Protein AF-A0A525IT21-F1 (afdb_monomer_lite)

pLDDT: mean 72.26, std 13.15, range [47.47, 88.5]

Foldseek 3Di:
DWFKWFQDPVPRDIFTQPDDDDDDPLVVFPDWDWGQGPPVRDIDTDGSVRIDTVPPVVVVVVVVVVVVPPDDD

Sequence (73 aa):
MPRIIIDCPTTGAQVPTGHRTQDFALSAVVEPRSFRCPVCHEVHAWKGEDARIEGAEHERASLSAALDSSLPN

Radius of gyration: 16.26 Å; chains: 1; bounding box: 23×53×30 Å

Secondary structure (DSSP, 8-state):
-PEEEEE-TTT--EEEEEEE-SS--GGG--SPEEEE-TTT--EEEE-TTTEEETTHHHHHHHHHHHHTT----

Structure (mmCIF, N/CA/C/O backbone):
data_AF-A0A525IT21-F1
#
_entry.id   AF-A0A525IT21-F1
#
loop_
_atom_site.group_PDB
_atom_site.id
_atom_site.type_symbol
_atom_site.label_atom_id
_atom_site.label_alt_id
_atom_site.label_comp_id
_atom_site.label_asym_id
_atom_site.label_entity_id
_atom_site.label_seq_id
_atom_site.pdbx_PDB_ins_code
_atom_site.Cartn_x
_atom_site.Cartn_y
_atom_site.Cartn_z
_atom_site.occupancy
_atom_site.B_iso_or_equiv
_atom_site.auth_seq_id
_atom_site.auth_comp_id
_atom_site.auth_asym_id
_atom_site.auth_atom_id
_atom_site.pdbx_PDB_model_num
ATOM 1 N N . MET A 1 1 ? -4.854 -15.651 -6.209 1.00 61.44 1 MET A N 1
ATOM 2 C CA . MET A 1 1 ? -3.925 -14.511 -6.360 1.00 61.44 1 MET A CA 1
ATOM 3 C C . MET A 1 1 ? -3.849 -13.785 -5.030 1.00 61.44 1 MET A C 1
ATOM 5 O O . MET A 1 1 ? -4.893 -13.295 -4.599 1.00 61.44 1 MET A O 1
ATOM 9 N N . PRO A 1 2 ? -2.674 -13.764 -4.385 1.00 68.25 2 PRO A N 1
ATOM 10 C CA . PRO A 1 2 ? -2.478 -13.046 -3.136 1.00 68.25 2 PRO A CA 1
ATOM 11 C C . PRO A 1 2 ? -2.845 -11.564 -3.270 1.00 68.25 2 PRO A C 1
ATOM 13 O O . PRO A 1 2 ? -2.574 -10.925 -4.296 1.00 68.25 2 PRO A O 1
ATOM 16 N N . ARG A 1 3 ? -3.493 -11.018 -2.242 1.00 76.25 3 ARG A N 1
ATOM 17 C CA . ARG A 1 3 ? -3.839 -9.593 -2.181 1.00 76.25 3 ARG A CA 1
ATOM 18 C C . ARG A 1 3 ? -2.754 -8.841 -1.429 1.00 76.25 3 ARG A C 1
ATOM 20 O O . ARG A 1 3 ? -2.215 -9.358 -0.456 1.00 76.25 3 ARG A O 1
ATOM 27 N N . ILE A 1 4 ? -2.465 -7.618 -1.864 1.00 80.38 4 ILE A N 1
ATOM 28 C CA . ILE A 1 4 ? -1.552 -6.734 -1.143 1.00 80.38 4 ILE A CA 1
ATOM 29 C C . ILE A 1 4 ? -2.360 -5.938 -0.118 1.00 80.38 4 ILE A C 1
ATOM 31 O O . ILE A 1 4 ? -3.248 -5.157 -0.488 1.00 80.38 4 ILE A O 1
ATOM 35 N N . ILE A 1 5 ? -2.035 -6.140 1.153 1.00 86.56 5 ILE A N 1
ATOM 36 C CA . ILE A 1 5 ? -2.582 -5.408 2.295 1.00 86.56 5 ILE A CA 1
ATOM 37 C C . ILE A 1 5 ? -1.505 -4.493 2.873 1.00 86.56 5 ILE A C 1
ATOM 39 O O . ILE A 1 5 ? -0.322 -4.825 2.831 1.00 86.56 5 ILE A O 1
ATOM 43 N N . ILE A 1 6 ? -1.914 -3.339 3.387 1.00 86.38 6 ILE A N 1
ATOM 44 C CA . ILE A 1 6 ? -1.031 -2.422 4.111 1.00 86.38 6 ILE A CA 1
ATOM 45 C C . ILE A 1 6 ? -1.743 -1.895 5.357 1.00 86.38 6 ILE A C 1
ATOM 47 O O . ILE A 1 6 ? -2.974 -1.936 5.428 1.00 86.38 6 ILE A O 1
ATOM 51 N N . ASP A 1 7 ? -0.990 -1.324 6.288 1.00 87.25 7 ASP A N 1
ATOM 52 C CA . ASP A 1 7 ? -1.543 -0.617 7.440 1.00 87.25 7 ASP A CA 1
ATOM 53 C C . ASP A 1 7 ? -1.920 0.827 7.074 1.00 87.25 7 ASP A C 1
ATOM 55 O O . ASP A 1 7 ? -1.127 1.592 6.521 1.00 87.25 7 ASP A O 1
ATOM 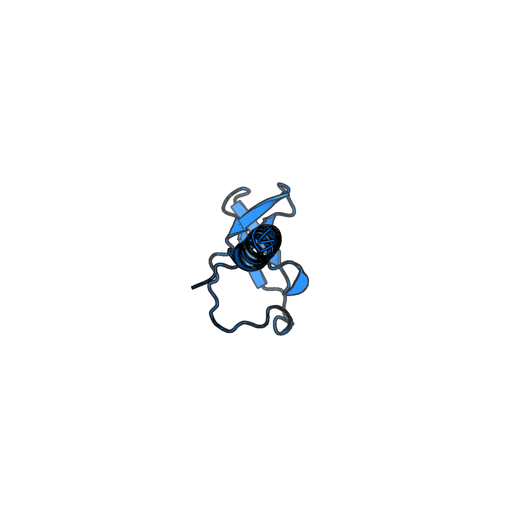59 N N . CYS A 1 8 ? -3.160 1.225 7.366 1.00 86.56 8 CYS A N 1
ATOM 60 C CA . CYS A 1 8 ? -3.602 2.600 7.161 1.00 86.56 8 CYS A CA 1
ATOM 61 C C . CYS A 1 8 ? -2.928 3.527 8.193 1.00 86.56 8 CYS A C 1
ATOM 63 O O . CYS A 1 8 ? -3.160 3.348 9.388 1.00 86.56 8 CYS A O 1
ATOM 65 N N . PRO A 1 9 ? -2.189 4.577 7.784 1.00 83.06 9 PRO A N 1
ATOM 66 C CA . PRO A 1 9 ? -1.481 5.463 8.717 1.00 83.06 9 PRO A CA 1
ATOM 67 C C . PRO A 1 9 ? -2.422 6.292 9.606 1.00 83.06 9 PRO A C 1
ATOM 69 O O . PRO A 1 9 ? -2.019 6.768 10.661 1.00 83.06 9 PRO A O 1
ATOM 72 N N . THR A 1 10 ? -3.678 6.474 9.192 1.00 85.62 10 THR A N 1
ATOM 73 C CA . THR A 1 10 ? -4.682 7.239 9.947 1.00 85.62 10 THR A CA 1
ATOM 74 C C . THR A 1 10 ? -5.426 6.387 10.971 1.00 85.62 10 THR A C 1
ATOM 76 O O . THR A 1 10 ? -5.755 6.875 12.046 1.00 85.62 10 THR A O 1
ATOM 79 N N . THR A 1 11 ? -5.738 5.133 10.636 1.00 85.25 11 THR A N 1
ATOM 80 C CA . THR A 1 11 ? -6.617 4.279 11.460 1.00 85.25 11 THR A CA 1
ATOM 81 C C . THR A 1 11 ? -5.898 3.092 12.090 1.00 85.25 11 THR A C 1
ATOM 83 O O . THR A 1 11 ? -6.452 2.461 12.983 1.00 85.25 11 THR A O 1
ATOM 86 N N . GLY A 1 12 ? -4.690 2.765 11.626 1.00 85.94 12 GLY A N 1
ATOM 87 C CA . GLY A 1 12 ? -3.955 1.560 12.014 1.00 85.94 12 GLY A CA 1
ATOM 88 C C . GLY A 1 12 ? -4.592 0.257 11.520 1.00 85.94 12 GLY A C 1
ATOM 89 O O . GLY A 1 12 ? -4.151 -0.817 11.908 1.00 85.94 12 GLY A O 1
ATOM 90 N N . ALA A 1 13 ? -5.645 0.326 10.698 1.00 84.81 13 ALA A N 1
ATOM 91 C CA . ALA A 1 13 ? -6.321 -0.854 10.180 1.00 84.81 13 ALA A CA 1
ATOM 92 C C . ALA A 1 13 ? -5.576 -1.428 8.968 1.00 84.81 13 ALA A C 1
ATOM 94 O O . ALA A 1 13 ? -5.188 -0.676 8.069 1.00 84.81 13 ALA A O 1
ATOM 95 N N . GLN A 1 14 ? -5.462 -2.756 8.898 1.00 86.06 14 GLN A N 1
ATOM 96 C CA . GLN A 1 14 ? -5.023 -3.429 7.680 1.00 86.06 14 GLN A CA 1
ATOM 97 C C .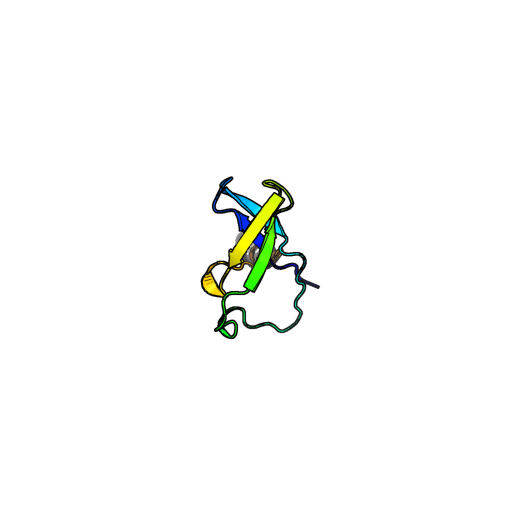 GLN A 1 14 ? -6.093 -3.313 6.603 1.00 86.06 14 GLN A C 1
ATOM 99 O O . GLN A 1 14 ? -7.230 -3.763 6.766 1.00 86.06 14 GLN A O 1
ATOM 104 N N . VAL A 1 15 ? -5.712 -2.718 5.480 1.00 85.75 15 VAL A N 1
ATOM 105 C CA . VAL A 1 15 ? -6.603 -2.467 4.355 1.00 85.75 15 VAL A CA 1
ATOM 106 C C . VAL A 1 15 ? -6.018 -3.040 3.068 1.00 85.75 15 VA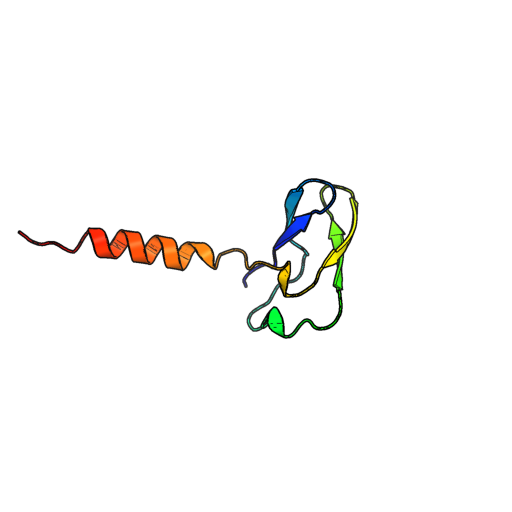L A C 1
ATOM 108 O O . VAL A 1 15 ? -4.821 -2.901 2.804 1.00 85.75 15 VAL A O 1
ATOM 111 N N . PRO A 1 16 ? -6.845 -3.682 2.224 1.00 83.44 16 PRO A N 1
ATOM 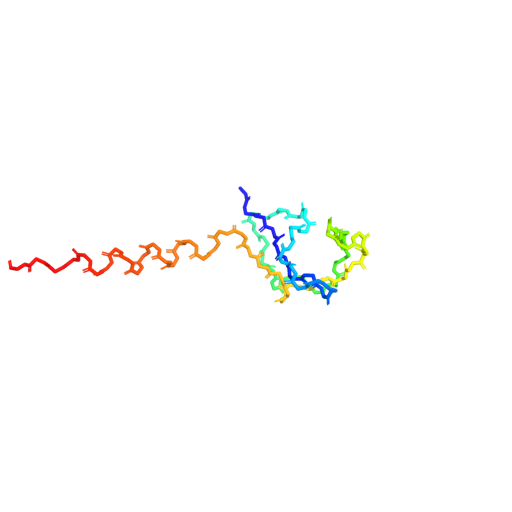112 C CA . PRO A 1 16 ? -6.402 -4.117 0.914 1.00 83.44 16 PRO A CA 1
ATOM 113 C C . PRO A 1 16 ? -6.204 -2.896 0.017 1.00 83.44 16 PRO A C 1
ATOM 115 O O . PRO A 1 16 ? -7.108 -2.082 -0.164 1.00 83.44 16 PRO A O 1
ATOM 118 N N . THR A 1 17 ? -5.039 -2.809 -0.618 1.00 78.81 17 THR A N 1
ATOM 119 C CA . THR A 1 17 ? -4.718 -1.725 -1.566 1.00 78.81 17 THR A CA 1
ATOM 120 C C . THR A 1 17 ? -5.477 -1.845 -2.893 1.00 78.81 17 THR A C 1
ATOM 122 O O . THR A 1 17 ? -5.402 -0.961 -3.740 1.00 78.81 17 THR A O 1
ATOM 125 N N . GLY A 1 18 ? -6.183 -2.961 -3.111 1.00 75.69 18 GLY A N 1
ATOM 126 C CA . GLY A 1 18 ? -6.828 -3.304 -4.382 1.00 75.69 18 GLY A CA 1
ATOM 127 C C . GLY A 1 18 ? -5.868 -3.908 -5.410 1.00 75.69 18 GLY A C 1
ATOM 128 O O . GLY A 1 18 ? -6.317 -4.515 -6.384 1.00 75.69 18 GLY A O 1
ATOM 129 N N . HIS A 1 19 ? -4.557 -3.828 -5.171 1.00 72.06 19 HIS A N 1
ATOM 130 C CA . HIS A 1 19 ? -3.559 -4.484 -5.998 1.00 72.06 19 HIS A CA 1
ATOM 131 C C . HIS A 1 19 ? -3.457 -5.971 -5.654 1.00 72.06 19 HIS A C 1
ATOM 133 O O . HIS A 1 19 ? -3.457 -6.389 -4.492 1.00 72.06 19 HIS A O 1
ATOM 139 N N . ARG A 1 20 ? -3.378 -6.784 -6.704 1.00 72.62 20 ARG A N 1
ATOM 140 C CA . ARG A 1 20 ? -3.132 -8.221 -6.621 1.00 72.62 20 ARG A CA 1
ATOM 141 C C . ARG A 1 20 ? -1.808 -8.492 -7.286 1.00 72.62 20 ARG A C 1
ATOM 143 O O . ARG A 1 20 ? -1.490 -7.855 -8.289 1.00 72.62 20 ARG A O 1
ATOM 150 N N . THR A 1 21 ? -1.066 -9.444 -6.751 1.00 66.69 21 THR A N 1
ATOM 151 C CA . THR A 1 21 ? 0.168 -9.847 -7.398 1.00 66.69 21 THR A CA 1
ATOM 152 C C . THR A 1 21 ? 0.404 -11.335 -7.280 1.00 66.69 21 THR A C 1
ATOM 154 O O . THR A 1 21 ? 0.063 -11.947 -6.272 1.00 66.69 21 THR A O 1
ATOM 157 N N . GLN A 1 22 ? 0.941 -11.904 -8.350 1.00 61.62 22 GLN A N 1
ATOM 158 C CA . GLN A 1 22 ? 1.370 -13.294 -8.419 1.00 61.62 22 GLN A CA 1
ATOM 159 C C . GLN A 1 22 ? 2.902 -13.394 -8.322 1.00 61.62 22 GLN A C 1
ATOM 161 O O . GLN A 1 22 ? 3.396 -14.350 -7.742 1.00 61.62 22 GLN A O 1
ATOM 166 N N . ASP A 1 23 ? 3.613 -12.342 -8.763 1.00 53.12 23 ASP A N 1
ATOM 167 C CA . ASP A 1 23 ? 5.074 -12.301 -8.934 1.00 53.12 23 ASP A CA 1
ATOM 168 C C . ASP A 1 23 ? 5.721 -10.965 -8.487 1.00 53.12 23 ASP A C 1
ATOM 170 O O . ASP A 1 23 ? 6.903 -10.734 -8.738 1.00 53.12 23 ASP A O 1
ATOM 174 N N . PHE A 1 24 ? 4.989 -10.034 -7.846 1.00 55.41 24 PHE A N 1
ATOM 175 C CA . PHE A 1 24 ? 5.631 -8.816 -7.315 1.00 55.41 24 PHE A CA 1
ATOM 176 C C . PHE A 1 24 ? 6.548 -9.210 -6.167 1.00 55.41 24 PHE A C 1
ATOM 178 O O . PHE A 1 24 ? 6.096 -9.483 -5.052 1.00 55.41 24 PHE A O 1
ATOM 185 N N . ALA A 1 25 ? 7.842 -9.066 -6.406 1.00 63.31 25 ALA A N 1
ATOM 186 C CA . ALA A 1 25 ? 8.752 -8.683 -5.354 1.00 63.31 25 ALA A CA 1
ATOM 187 C C . ALA A 1 25 ? 8.302 -7.303 -4.851 1.00 63.31 25 ALA A C 1
ATOM 189 O O . ALA A 1 25 ? 8.470 -6.300 -5.542 1.00 63.31 25 ALA A O 1
ATOM 190 N N . LEU A 1 26 ? 7.694 -7.245 -3.665 1.00 66.56 26 LEU A N 1
ATOM 191 C CA . LEU A 1 26 ? 7.355 -5.973 -3.020 1.00 66.56 26 LEU A CA 1
ATOM 192 C C . LEU A 1 26 ? 8.597 -5.066 -2.932 1.00 66.56 26 LEU A C 1
ATOM 194 O O . LEU A 1 26 ? 8.498 -3.865 -3.142 1.00 66.56 26 LEU A O 1
ATOM 198 N N . SER A 1 27 ? 9.785 -5.658 -2.788 1.00 63.00 27 SER A N 1
ATOM 199 C CA . SER A 1 27 ? 11.092 -4.993 -2.846 1.00 63.00 27 SER A CA 1
ATOM 200 C C . SER A 1 27 ? 11.440 -4.311 -4.180 1.00 63.00 27 SER A C 1
ATOM 202 O O . SER A 1 27 ? 12.341 -3.480 -4.204 1.00 63.00 27 SER A O 1
ATOM 204 N N . ALA A 1 28 ? 10.748 -4.614 -5.282 1.00 66.06 28 ALA A N 1
ATOM 205 C CA . ALA A 1 28 ? 10.930 -3.932 -6.568 1.00 66.06 28 ALA A CA 1
ATOM 206 C C . ALA A 1 28 ? 10.120 -2.625 -6.673 1.00 66.06 28 ALA A C 1
ATOM 208 O O . ALA A 1 28 ? 10.249 -1.887 -7.653 1.00 66.06 28 ALA A O 1
ATOM 209 N N . VAL A 1 29 ? 9.276 -2.318 -5.682 1.00 66.94 29 VAL A N 1
ATOM 210 C CA . VAL A 1 29 ? 8.509 -1.069 -5.633 1.00 66.94 29 VAL A CA 1
ATOM 211 C C . VAL A 1 29 ? 9.404 0.052 -5.118 1.00 66.94 29 VAL A C 1
ATOM 213 O O . VAL A 1 29 ? 9.452 0.329 -3.922 1.00 66.94 29 VAL A O 1
ATOM 216 N N . VAL A 1 30 ? 10.123 0.688 -6.043 1.00 63.91 30 VAL A N 1
ATOM 217 C CA . VAL A 1 30 ? 10.996 1.837 -5.752 1.00 63.91 30 VAL A CA 1
ATOM 218 C C . VAL A 1 30 ? 10.187 3.131 -5.607 1.00 63.91 30 VAL A C 1
ATOM 220 O O . VAL A 1 30 ? 10.536 3.995 -4.806 1.00 63.91 30 VAL A O 1
ATOM 223 N N . GLU A 1 31 ? 9.077 3.259 -6.340 1.00 74.12 31 GLU A N 1
ATOM 224 C CA . GLU A 1 31 ? 8.224 4.447 -6.288 1.00 74.12 31 GLU A CA 1
ATOM 225 C C . GLU A 1 31 ? 7.021 4.271 -5.350 1.00 74.12 31 GLU A C 1
ATOM 227 O O . GLU A 1 31 ? 6.346 3.236 -5.402 1.00 74.12 31 GLU A O 1
ATOM 232 N N . PRO A 1 32 ? 6.712 5.284 -4.517 1.00 77.06 32 PRO A N 1
ATOM 233 C CA . PRO A 1 32 ? 5.551 5.254 -3.641 1.00 77.06 32 PRO A CA 1
ATOM 234 C C . PRO A 1 32 ? 4.263 5.200 -4.469 1.00 77.06 32 PRO A C 1
ATOM 236 O O . PRO A 1 32 ? 4.004 6.066 -5.306 1.00 77.06 32 PRO A O 1
ATOM 239 N N . ARG A 1 33 ? 3.431 4.186 -4.223 1.00 81.12 33 ARG A N 1
ATOM 240 C CA . ARG A 1 33 ? 2.141 4.028 -4.902 1.00 81.12 33 ARG A CA 1
ATOM 241 C C . ARG A 1 33 ? 1.033 4.657 -4.084 1.00 81.12 33 ARG A C 1
ATOM 243 O O . ARG A 1 33 ? 0.910 4.388 -2.893 1.00 81.12 33 ARG A O 1
ATOM 250 N N . SER A 1 34 ? 0.199 5.462 -4.731 1.00 85.12 34 SER A N 1
ATOM 251 C CA . SER A 1 34 ? -1.015 5.981 -4.117 1.00 85.12 34 SER A CA 1
ATOM 252 C C . SER A 1 34 ? -2.125 4.930 -4.147 1.00 85.12 34 SER A C 1
ATOM 254 O O . SER A 1 34 ? -2.351 4.263 -5.156 1.00 85.12 34 SER A O 1
ATOM 256 N N . PHE A 1 35 ? -2.834 4.777 -3.035 1.00 84.25 35 PHE A N 1
ATOM 257 C CA . PHE A 1 35 ? -4.058 3.987 -2.957 1.00 84.25 35 PHE A CA 1
ATOM 258 C C . PHE A 1 35 ? -5.116 4.759 -2.179 1.00 84.25 35 PHE A C 1
ATOM 260 O O . PHE A 1 35 ? -4.807 5.611 -1.344 1.00 84.25 35 PHE A O 1
ATOM 267 N N . ARG A 1 36 ? -6.381 4.448 -2.455 1.00 85.75 36 ARG A N 1
ATOM 268 C CA . ARG A 1 36 ? -7.506 5.009 -1.716 1.00 85.75 36 ARG A CA 1
ATOM 269 C C . ARG A 1 36 ? -7.884 4.062 -0.590 1.00 85.75 36 ARG A C 1
ATOM 271 O O . ARG A 1 36 ? -8.267 2.921 -0.849 1.00 85.75 36 ARG A O 1
ATOM 278 N N . CYS A 1 37 ? -7.792 4.537 0.643 1.00 86.00 37 CYS A N 1
ATOM 279 C CA . CYS A 1 37 ? -8.166 3.746 1.799 1.00 86.00 37 CYS A CA 1
ATOM 280 C C . CYS A 1 37 ? -9.692 3.568 1.849 1.00 86.00 37 CYS A C 1
ATOM 282 O O . CYS A 1 37 ? -10.414 4.562 1.818 1.00 86.00 37 CYS A O 1
ATOM 284 N N . PRO A 1 38 ? -10.218 2.338 1.961 1.00 83.50 38 PRO A N 1
ATOM 285 C CA . PRO A 1 38 ? -11.657 2.112 2.089 1.00 83.50 38 PRO A CA 1
ATOM 286 C C . PRO A 1 38 ? -12.209 2.458 3.482 1.00 83.50 38 PRO A C 1
ATOM 288 O O . PRO A 1 38 ? -13.421 2.477 3.646 1.00 83.50 38 PRO A O 1
ATOM 291 N N . VAL A 1 39 ? -11.341 2.701 4.475 1.00 86.31 39 VAL A N 1
ATOM 292 C CA . VAL A 1 39 ? -11.736 2.962 5.871 1.00 86.31 39 VAL A CA 1
ATOM 293 C C . VAL A 1 39 ? -11.785 4.459 6.167 1.00 86.31 39 VAL A C 1
ATOM 295 O O . VAL A 1 39 ? -12.810 4.968 6.601 1.00 86.31 39 VAL A O 1
ATOM 298 N N . CYS A 1 40 ? -10.691 5.185 5.923 1.00 87.00 40 CYS A N 1
ATOM 299 C CA . CYS A 1 40 ? -10.651 6.638 6.129 1.00 87.00 40 CYS A CA 1
ATOM 300 C C . CYS A 1 40 ? -11.014 7.438 4.871 1.00 87.00 40 CYS A C 1
ATO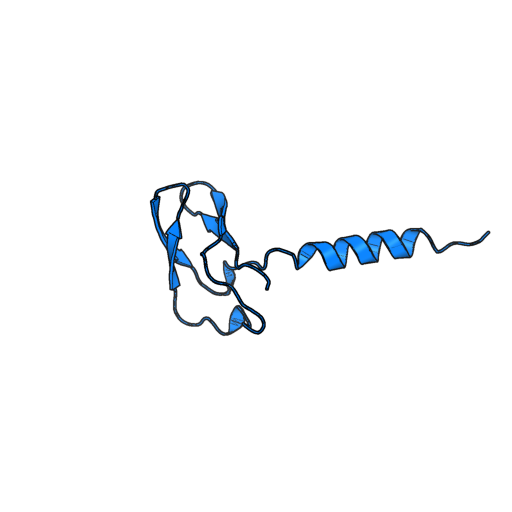M 302 O O . CYS A 1 40 ? -11.116 8.655 4.945 1.00 87.00 40 CYS A O 1
ATOM 304 N N . HIS A 1 41 ? -11.200 6.776 3.723 1.00 87.06 41 HIS A N 1
ATOM 305 C CA . HIS A 1 41 ? -11.523 7.383 2.423 1.00 87.06 41 HIS A CA 1
ATOM 306 C C . HIS A 1 41 ? -10.465 8.328 1.830 1.00 87.06 41 HIS A C 1
ATOM 308 O O . HIS A 1 41 ? -10.654 8.801 0.704 1.00 87.06 41 HIS A O 1
ATOM 314 N N . GLU A 1 42 ? -9.343 8.521 2.525 1.00 88.00 42 GLU A N 1
ATOM 315 C CA . GLU A 1 42 ? -8.199 9.322 2.099 1.00 88.00 42 GLU A CA 1
ATOM 316 C C . GLU A 1 42 ? -7.275 8.582 1.126 1.00 88.00 42 GLU A C 1
ATOM 318 O O . GLU A 1 42 ? -7.274 7.347 1.026 1.00 88.00 42 GLU A O 1
ATOM 323 N N . VAL A 1 43 ? -6.473 9.359 0.394 1.00 88.50 43 VAL A N 1
ATOM 324 C CA . VAL A 1 43 ? -5.419 8.830 -0.478 1.00 88.50 43 VAL A CA 1
ATOM 325 C C . VAL A 1 43 ? -4.110 8.774 0.298 1.00 88.50 43 VAL A C 1
ATOM 327 O O . VAL A 1 43 ? -3.624 9.781 0.807 1.00 88.50 43 VAL A O 1
ATOM 330 N N . HIS A 1 44 ? -3.513 7.591 0.359 1.00 87.12 44 HIS A N 1
ATOM 331 C CA . HIS A 1 44 ? -2.247 7.360 1.042 1.00 87.12 44 HIS A CA 1
ATOM 332 C C . HIS A 1 44 ? -1.213 6.808 0.070 1.00 87.12 44 HIS A C 1
ATOM 334 O O . HIS A 1 44 ? -1.558 6.143 -0.904 1.00 87.12 44 HIS A O 1
ATOM 340 N N . ALA A 1 45 ? 0.058 7.073 0.352 1.00 86.75 45 ALA A N 1
ATOM 341 C CA . ALA A 1 45 ? 1.178 6.519 -0.386 1.00 86.75 45 ALA A CA 1
ATOM 342 C C . ALA A 1 45 ? 1.796 5.359 0.403 1.00 86.75 45 ALA A C 1
ATOM 344 O O . ALA A 1 45 ? 2.018 5.497 1.603 1.00 86.75 45 ALA A O 1
ATOM 345 N N . TRP A 1 46 ? 2.080 4.243 -0.265 1.00 83.69 46 TRP A N 1
ATOM 346 C CA . TRP A 1 46 ? 2.757 3.085 0.322 1.00 83.69 46 TRP A CA 1
ATOM 347 C C . TRP A 1 46 ? 3.966 2.680 -0.511 1.00 83.69 46 TRP A C 1
ATOM 349 O O . TRP A 1 46 ? 3.984 2.869 -1.734 1.00 83.69 46 TRP A O 1
ATOM 359 N N . LYS A 1 47 ? 4.980 2.125 0.150 1.00 83.38 47 LYS A N 1
ATOM 360 C CA . LYS A 1 47 ? 6.160 1.544 -0.496 1.00 83.38 47 LYS A CA 1
ATOM 361 C C . LYS A 1 47 ? 6.151 0.031 -0.343 1.00 83.38 47 LYS A C 1
ATOM 363 O O . LYS A 1 47 ? 5.408 -0.526 0.459 1.00 83.38 47 LYS A O 1
ATOM 368 N N . GLY A 1 48 ? 7.020 -0.637 -1.094 1.00 80.38 48 GLY A N 1
ATOM 369 C CA . GLY A 1 48 ? 7.208 -2.084 -1.003 1.00 80.38 48 GLY A CA 1
ATOM 370 C C . GLY A 1 48 ? 7.418 -2.616 0.415 1.00 80.38 48 GLY A C 1
ATOM 371 O O . GLY A 1 48 ? 6.978 -3.714 0.729 1.00 80.38 48 GLY A O 1
ATOM 372 N N . GLU A 1 49 ? 8.053 -1.820 1.271 1.00 79.62 49 GLU A N 1
ATOM 373 C CA . GLU A 1 49 ? 8.357 -2.157 2.665 1.00 79.62 49 GLU A CA 1
ATOM 374 C C . GLU A 1 49 ? 7.119 -2.135 3.578 1.00 79.62 49 GLU A C 1
ATOM 376 O O . GLU A 1 49 ? 7.058 -2.894 4.542 1.00 79.62 49 GLU A O 1
ATOM 381 N N . ASP A 1 50 ? 6.118 -1.309 3.257 1.00 79.38 50 ASP A N 1
ATOM 382 C CA . ASP A 1 50 ? 4.854 -1.212 4.002 1.00 79.38 50 ASP A CA 1
ATOM 383 C C . ASP A 1 50 ? 3.848 -2.297 3.579 1.00 79.38 50 ASP A C 1
ATOM 385 O O . ASP A 1 50 ? 2.852 -2.554 4.258 1.00 79.38 50 ASP A O 1
ATOM 389 N N . ALA A 1 51 ? 4.081 -2.921 2.423 1.00 80.81 51 ALA A N 1
ATOM 390 C CA . ALA A 1 51 ? 3.198 -3.914 1.840 1.00 80.81 51 ALA A CA 1
ATOM 391 C C . ALA A 1 51 ? 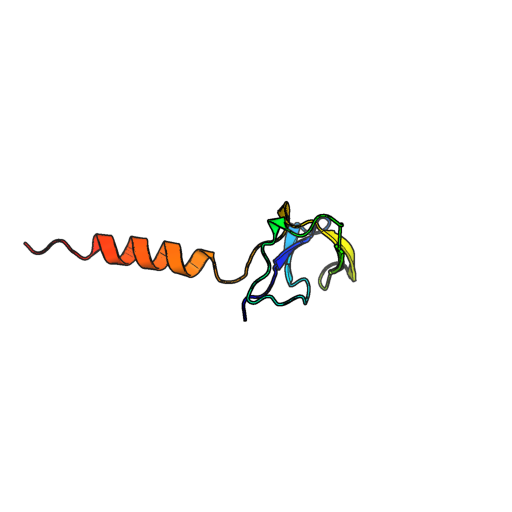3.384 -5.299 2.449 1.00 80.81 51 ALA A C 1
ATOM 393 O O . ALA A 1 51 ? 4.493 -5.798 2.628 1.00 80.81 51 ALA A O 1
ATOM 394 N N . ARG A 1 52 ? 2.257 -5.966 2.697 1.00 80.31 52 ARG A N 1
ATOM 395 C CA . ARG A 1 52 ? 2.199 -7.368 3.102 1.00 80.31 52 ARG A CA 1
ATOM 396 C C . ARG A 1 52 ? 1.281 -8.158 2.188 1.00 80.31 52 ARG A C 1
ATOM 398 O O . ARG A 1 52 ? 0.355 -7.626 1.576 1.00 80.31 52 ARG A O 1
ATOM 405 N N . ILE A 1 53 ? 1.566 -9.449 2.071 1.00 79.69 53 ILE A N 1
ATOM 406 C CA . ILE A 1 53 ? 0.811 -10.365 1.224 1.00 79.69 53 ILE A CA 1
ATOM 407 C C . ILE A 1 53 ? -0.197 -11.124 2.088 1.00 79.69 53 ILE A C 1
ATOM 409 O O . ILE A 1 53 ? 0.193 -11.894 2.967 1.00 79.69 53 ILE A O 1
ATOM 413 N N . GLU A 1 54 ? -1.486 -10.934 1.805 1.00 74.31 54 GLU A N 1
ATOM 414 C CA . GLU A 1 54 ? -2.579 -11.687 2.424 1.00 74.31 54 GLU A CA 1
ATOM 415 C C . GLU A 1 54 ? -2.396 -13.181 2.101 1.00 74.31 54 GLU A C 1
ATOM 417 O O . GLU A 1 54 ? -2.493 -13.587 0.939 1.00 74.31 54 GLU A O 1
ATOM 422 N N . GLY A 1 55 ? -2.059 -13.979 3.121 1.00 64.81 55 GLY A N 1
ATOM 423 C CA . GLY A 1 55 ? -1.861 -15.430 3.014 1.00 64.81 55 GLY A CA 1
ATOM 424 C C . GLY A 1 55 ? -0.421 -15.936 3.171 1.00 64.81 55 GLY A C 1
ATOM 425 O O . GLY A 1 55 ? -0.249 -17.128 3.409 1.00 64.81 55 GLY A O 1
ATOM 426 N N . ALA A 1 56 ? 0.608 -15.079 3.135 1.00 58.47 56 ALA A N 1
ATOM 427 C CA . ALA A 1 56 ? 2.001 -15.526 3.320 1.00 58.47 56 ALA A CA 1
ATOM 428 C C . ALA A 1 56 ? 2.291 -16.063 4.742 1.00 58.47 56 ALA A C 1
ATOM 430 O O . ALA A 1 56 ? 3.226 -16.835 4.949 1.00 58.47 56 ALA A O 1
ATOM 431 N N . GLU A 1 57 ? 1.472 -15.693 5.728 1.00 52.25 57 GLU A N 1
ATOM 432 C CA . GLU A 1 57 ? 1.624 -16.137 7.119 1.00 52.25 57 GLU A CA 1
ATOM 433 C C . GLU A 1 57 ? 0.975 -17.505 7.393 1.00 52.25 57 GLU A C 1
ATOM 435 O O . GLU A 1 57 ? 1.410 -18.223 8.295 1.00 52.25 57 GLU A O 1
ATOM 440 N N . HIS A 1 58 ? -0.008 -17.921 6.586 1.00 47.75 58 HIS A N 1
ATOM 441 C CA . HIS A 1 58 ? -0.709 -19.194 6.800 1.00 47.75 58 HIS A CA 1
ATOM 442 C C . HIS A 1 58 ? 0.176 -20.417 6.523 1.00 47.75 58 HIS A C 1
ATOM 444 O O . HIS A 1 58 ? -0.007 -21.463 7.149 1.00 47.75 58 HIS A O 1
ATOM 450 N N . GLU A 1 59 ? 1.159 -20.300 5.629 1.00 47.47 59 GLU A N 1
ATOM 451 C CA . GLU A 1 59 ? 2.012 -21.435 5.265 1.00 47.47 59 GLU A CA 1
ATOM 452 C C . GLU A 1 59 ? 3.060 -21.735 6.352 1.00 47.47 59 GLU A C 1
ATOM 454 O O . GLU A 1 59 ? 3.309 -22.897 6.673 1.00 47.47 59 GLU A O 1
ATOM 459 N N . ARG A 1 60 ? 3.599 -20.703 7.023 1.00 48.16 60 ARG A N 1
ATOM 460 C CA . ARG A 1 60 ? 4.561 -20.894 8.127 1.00 48.16 60 ARG A CA 1
ATOM 461 C C . ARG A 1 60 ? 3.910 -21.429 9.400 1.00 48.16 60 ARG A C 1
ATOM 463 O O . ARG A 1 60 ? 4.510 -22.277 10.055 1.00 48.16 60 ARG A O 1
ATOM 470 N N . ALA A 1 61 ? 2.698 -20.975 9.724 1.00 52.03 61 ALA A N 1
ATOM 471 C CA . ALA A 1 61 ? 1.956 -21.463 10.888 1.00 52.03 61 ALA A CA 1
ATOM 472 C C . ALA A 1 61 ? 1.492 -22.924 10.720 1.00 52.03 61 ALA A C 1
ATOM 474 O O . ALA A 1 61 ? 1.501 -23.699 11.677 1.00 52.03 61 ALA A O 1
ATOM 475 N N . SER A 1 62 ? 1.142 -23.328 9.495 1.00 49.81 62 SER A N 1
ATOM 476 C CA . SER A 1 62 ? 0.708 -24.705 9.215 1.00 49.81 62 SER A CA 1
ATOM 477 C C . SER A 1 62 ? 1.871 -25.708 9.259 1.00 49.81 62 SER A C 1
ATOM 479 O O . SER A 1 62 ? 1.701 -26.828 9.739 1.00 49.81 62 SER A O 1
ATOM 481 N N . LEU A 1 63 ? 3.076 -25.307 8.830 1.00 54.06 63 LEU A N 1
ATOM 482 C CA . LEU A 1 63 ? 4.284 -26.143 8.894 1.00 54.06 63 LEU A CA 1
ATOM 483 C C . LEU A 1 63 ? 4.798 -26.353 10.328 1.00 54.06 63 LEU A C 1
ATOM 485 O O . LEU A 1 63 ? 5.234 -27.455 10.657 1.00 54.06 63 LEU A O 1
ATOM 489 N N . SER A 1 64 ? 4.717 -25.338 11.198 1.00 55.56 64 SER A N 1
ATOM 490 C CA . SER A 1 64 ? 5.118 -25.486 12.606 1.00 55.56 64 SER A CA 1
ATOM 491 C C . SER A 1 64 ? 4.182 -26.402 13.395 1.00 55.56 64 SER A C 1
ATOM 493 O O . SER A 1 64 ? 4.650 -27.154 14.242 1.00 55.56 64 SER A O 1
ATOM 495 N N . ALA A 1 65 ? 2.878 -26.389 13.093 1.00 57.41 65 ALA A N 1
ATOM 496 C CA . ALA A 1 65 ? 1.911 -27.277 13.739 1.00 57.41 65 ALA A CA 1
ATOM 497 C C . ALA A 1 65 ? 2.078 -28.751 13.313 1.00 57.41 65 ALA A C 1
ATOM 499 O O . ALA A 1 65 ? 1.853 -29.656 14.111 1.00 57.41 65 ALA A O 1
ATOM 500 N N . ALA A 1 66 ? 2.511 -29.007 12.073 1.00 58.09 66 ALA A N 1
ATOM 501 C CA . ALA A 1 66 ? 2.700 -30.366 11.560 1.00 58.09 66 ALA A CA 1
ATOM 502 C C . ALA A 1 66 ? 3.948 -31.075 12.131 1.00 58.09 66 ALA A C 1
ATOM 504 O O . ALA A 1 66 ? 3.944 -32.297 12.293 1.00 58.09 66 ALA A O 1
ATOM 505 N N . LEU A 1 67 ? 5.008 -30.329 12.463 1.00 59.62 67 LEU A N 1
ATOM 506 C CA . LEU A 1 67 ? 6.249 -30.895 13.013 1.00 59.62 67 LEU A CA 1
ATOM 507 C C . LEU A 1 67 ? 6.107 -31.352 14.478 1.00 59.62 67 LEU A C 1
ATOM 509 O O . LEU A 1 67 ? 6.802 -32.280 14.883 1.00 59.62 67 LEU A O 1
ATOM 513 N N . ASP A 1 68 ? 5.173 -30.777 15.240 1.00 56.41 68 ASP A N 1
ATOM 514 C CA . ASP A 1 68 ? 4.895 -31.161 16.637 1.00 56.41 68 ASP A CA 1
ATOM 515 C C . ASP A 1 68 ? 4.163 -32.516 16.756 1.00 56.41 68 ASP A C 1
ATOM 517 O O . ASP A 1 68 ? 4.222 -33.186 17.781 1.00 56.41 68 ASP A O 1
ATOM 521 N N . SER A 1 69 ? 3.526 -32.985 15.674 1.00 56.78 69 SER A N 1
ATOM 522 C CA . SER A 1 69 ? 2.760 -34.244 15.661 1.00 56.78 69 SER A CA 1
ATOM 523 C C . SER A 1 69 ? 3.563 -35.483 15.224 1.00 56.78 69 SER A C 1
ATOM 525 O O . SER A 1 69 ? 2.982 -36.554 15.063 1.00 56.78 69 SER A O 1
ATOM 527 N N . SER A 1 70 ? 4.881 -35.373 15.003 1.00 53.56 70 SER A N 1
ATOM 528 C CA . SER A 1 70 ? 5.711 -36.459 14.437 1.00 53.56 70 SER A CA 1
ATOM 529 C C . SER A 1 70 ? 6.569 -37.234 15.453 1.00 53.56 70 SER A C 1
ATOM 531 O O . SER A 1 70 ? 7.585 -37.812 15.072 1.00 53.56 70 SER A O 1
ATOM 533 N N . LEU A 1 71 ? 6.177 -37.298 16.730 1.00 57.56 71 LEU A N 1
ATOM 534 C CA . LEU A 1 71 ? 6.780 -38.218 17.707 1.00 57.56 71 LEU A CA 1
ATOM 535 C C . LEU A 1 71 ? 5.941 -39.504 17.827 1.00 57.56 71 LEU A C 1
ATOM 537 O O . LEU A 1 71 ? 4.953 -39.511 18.564 1.00 57.56 71 LEU A O 1
ATOM 541 N N . PRO A 1 72 ? 6.297 -40.606 17.139 1.00 59.94 72 PRO A N 1
ATOM 542 C CA . PRO A 1 72 ? 5.812 -41.921 17.523 1.00 59.94 72 PRO A CA 1
ATOM 543 C C . PRO A 1 72 ? 6.582 -42.411 18.762 1.00 59.94 72 PRO A C 1
ATOM 545 O O . PRO A 1 72 ? 7.805 -42.294 18.833 1.00 59.94 72 PRO A O 1
ATOM 548 N N . ASN A 1 73 ? 5.826 -42.931 19.731 1.00 57.31 73 ASN A N 1
ATOM 549 C CA . ASN A 1 73 ? 6.295 -43.651 20.920 1.00 57.31 73 ASN A CA 1
ATOM 550 C C . ASN A 1 73 ? 6.943 -44.995 20.568 1.00 57.31 73 ASN A C 1
ATOM 552 O O . ASN A 1 73 ? 6.355 -45.712 19.726 1.00 57.31 73 ASN A O 1
#